Protein AF-A0A820K0U0-F1 (afdb_monomer_lite)

Foldseek 3Di:
DVVCPVVDDPLVVVCVPPVGSDDDCVVVCVVCVVVVVVCVVVCVVVVPDDDD

Sequence (52 aa):
MLAMGASKSWPEILENFTGENKLESQAMLDFFQPLYNWLKMENLARGYPVGW

Secondary structure (DSSP, 8-state):
-TTTTTSS-HHHHHHHHHS-SS--SHHHHHHHHHHHHHHHHHHHHHTPPP--

InterPro domains:
  IPR001548 Peptidase M2, peptidyl-dipeptidase A [PF01401] (1-52)
  IPR001548 Peptidase M2, peptidyl-dipeptidase A [PS52011] (1-52)
  IPR001548 Peptidase M2, peptidyl-dipeptidase A [PTHR10514] (1-52)

Radius of gyration: 18.31 Å; chains: 1; bounding box: 38×23×41 Å

pLDDT: mean 84.57, std 11.55, range [59.06, 98.12]

Structure (mmCIF, N/CA/C/O backbone):
data_AF-A0A820K0U0-F1
#
_entry.id   AF-A0A820K0U0-F1
#
loop_
_atom_site.group_PDB
_atom_site.id
_atom_site.type_symbol
_atom_site.label_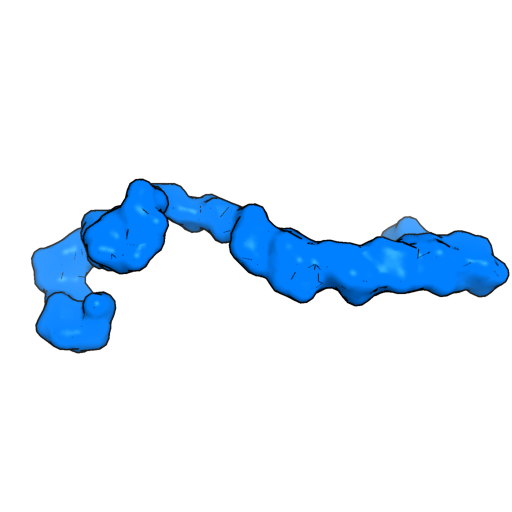atom_id
_atom_site.label_alt_id
_atom_site.label_comp_id
_atom_site.label_asym_id
_atom_site.label_entity_id
_atom_site.label_seq_id
_atom_site.pdbx_PDB_ins_code
_atom_site.Cartn_x
_atom_site.Cartn_y
_atom_site.Cartn_z
_atom_site.occupancy
_atom_site.B_iso_or_equiv
_atom_site.auth_seq_id
_atom_site.auth_comp_id
_atom_site.auth_asym_id
_atom_site.auth_atom_id
_atom_site.pdbx_PDB_model_num
ATOM 1 N N . MET A 1 1 ? -19.514 -7.351 13.246 1.00 59.06 1 MET A N 1
ATOM 2 C CA . MET A 1 1 ? -19.510 -5.987 12.668 1.00 59.06 1 MET A CA 1
ATOM 3 C C . MET A 1 1 ? -20.914 -5.453 12.405 1.00 59.06 1 MET A C 1
ATOM 5 O O . MET A 1 1 ? -21.322 -4.535 13.099 1.00 59.06 1 MET A O 1
ATOM 9 N N . LEU A 1 2 ? -21.678 -6.041 11.477 1.00 70.44 2 LEU A N 1
ATOM 10 C CA . LEU A 1 2 ? -22.932 -5.439 10.991 1.00 70.44 2 LEU A CA 1
ATOM 11 C C . LEU A 1 2 ? -24.055 -5.338 12.043 1.00 70.44 2 LEU A C 1
ATOM 13 O O . LEU A 1 2 ? -24.805 -4.371 12.030 1.00 70.44 2 LEU A O 1
ATOM 17 N N . ALA A 1 3 ? -24.134 -6.277 12.992 1.00 74.75 3 ALA A N 1
ATOM 18 C CA . ALA A 1 3 ? -25.155 -6.263 14.047 1.00 74.75 3 ALA A CA 1
ATOM 19 C C . ALA A 1 3 ? -24.869 -5.276 15.198 1.00 74.75 3 ALA A C 1
ATOM 21 O O . ALA A 1 3 ? -25.787 -4.907 15.921 1.00 74.75 3 ALA A O 1
ATOM 22 N N . MET A 1 4 ? -23.612 -4.849 15.388 1.00 68.31 4 MET A N 1
ATOM 23 C CA . MET A 1 4 ? -23.233 -3.953 16.496 1.00 68.31 4 MET A CA 1
ATOM 24 C C . MET A 1 4 ? -23.459 -2.467 16.170 1.00 68.31 4 MET A C 1
ATOM 26 O O . MET A 1 4 ? -23.517 -1.644 17.084 1.00 68.31 4 MET A O 1
ATOM 30 N N . GLY A 1 5 ? -23.619 -2.107 14.892 1.00 70.50 5 GLY A N 1
ATOM 31 C CA . GLY A 1 5 ? -23.842 -0.720 14.472 1.00 70.50 5 GLY A CA 1
ATOM 32 C C . GLY A 1 5 ? -22.777 0.240 15.022 1.00 70.50 5 GLY A C 1
ATOM 33 O O . GLY A 1 5 ? -21.601 -0.103 15.086 1.00 70.50 5 GLY A O 1
ATOM 34 N N . ALA A 1 6 ? -23.198 1.430 15.456 1.00 71.94 6 ALA A N 1
ATOM 35 C CA . ALA A 1 6 ? -22.330 2.452 16.054 1.00 71.94 6 ALA A CA 1
ATOM 36 C C . ALA A 1 6 ? -22.253 2.382 17.597 1.00 71.94 6 ALA A C 1
ATOM 38 O O . ALA A 1 6 ? -21.845 3.346 18.238 1.00 71.94 6 ALA A O 1
ATOM 39 N N . SER A 1 7 ? -22.684 1.274 18.212 1.00 78.00 7 SER A N 1
ATOM 40 C CA . SER A 1 7 ? -22.756 1.154 19.680 1.00 78.00 7 SER A CA 1
ATOM 41 C C . SER A 1 7 ? -21.391 1.007 20.365 1.00 78.00 7 SER A C 1
ATOM 43 O O . SER A 1 7 ? -21.274 1.268 21.560 1.00 78.00 7 SER A O 1
ATOM 45 N N . LYS A 1 8 ? -20.362 0.605 19.610 1.00 69.62 8 LYS A N 1
ATOM 46 C CA . LYS A 1 8 ? -18.977 0.442 20.061 1.00 69.62 8 LYS A CA 1
ATOM 47 C C . LYS A 1 8 ? -18.023 1.157 19.114 1.00 69.62 8 LYS A C 1
ATOM 49 O O . LYS A 1 8 ? -18.343 1.362 17.942 1.00 69.62 8 LYS A O 1
ATOM 54 N N . SER A 1 9 ? -16.853 1.542 19.620 1.00 79.62 9 SER A N 1
ATOM 55 C CA . SER A 1 9 ? -15.843 2.211 18.798 1.00 79.62 9 SER A CA 1
ATOM 56 C C . SER A 1 9 ? -15.349 1.284 17.678 1.00 79.62 9 SER A C 1
ATOM 58 O O . SER A 1 9 ? -15.213 0.074 17.867 1.00 79.62 9 SER A O 1
ATOM 60 N N . TRP A 1 10 ? -15.081 1.840 16.493 1.00 72.94 10 TRP A N 1
ATOM 61 C CA . TRP A 1 10 ? -14.620 1.055 15.342 1.00 72.94 10 TRP A CA 1
ATOM 62 C C . TRP A 1 10 ? -13.332 0.239 15.601 1.00 72.94 10 TRP A C 1
ATOM 64 O O . TRP A 1 10 ? -13.268 -0.869 15.067 1.00 72.94 10 TRP A O 1
ATOM 74 N N . PRO A 1 11 ? -12.359 0.675 16.438 1.00 75.50 11 PRO A N 1
ATOM 75 C CA . PRO A 1 11 ? -11.191 -0.143 16.770 1.00 75.50 11 PRO A CA 1
ATOM 76 C C . PRO A 1 11 ? -11.558 -1.370 17.608 1.00 75.50 11 PRO A C 1
ATOM 78 O O . PRO A 1 11 ? -11.035 -2.448 17.371 1.00 75.50 11 PRO A O 1
ATOM 81 N N . GLU A 1 12 ? -12.510 -1.237 18.534 1.00 76.88 12 GLU A N 1
ATOM 82 C CA . GLU A 1 12 ? -12.985 -2.344 19.376 1.00 76.88 12 GLU A CA 1
ATOM 83 C C . GLU A 1 12 ? -13.749 -3.385 18.541 1.00 76.88 12 GLU A C 1
ATOM 85 O O . GLU A 1 12 ? -13.684 -4.591 18.778 1.00 76.88 12 GLU A O 1
ATOM 90 N N . ILE A 1 13 ? -14.476 -2.929 17.521 1.00 78.81 13 ILE A N 1
ATOM 91 C CA . ILE A 1 13 ? -15.159 -3.807 16.570 1.00 78.81 13 ILE A CA 1
ATOM 92 C C . ILE A 1 13 ? -14.152 -4.520 15.651 1.00 78.81 13 ILE A C 1
ATOM 94 O O . ILE A 1 13 ? -14.373 -5.687 15.321 1.00 78.81 13 ILE A O 1
ATOM 98 N N . LEU A 1 14 ? -13.082 -3.831 15.238 1.00 75.25 14 LEU A N 1
ATOM 99 C CA . LEU A 1 14 ? -11.998 -4.390 14.427 1.00 75.25 14 LEU A CA 1
ATOM 100 C C . LEU A 1 14 ? -11.217 -5.454 15.213 1.00 75.25 14 LEU A C 1
ATOM 102 O O . LEU A 1 14 ? -11.095 -6.577 14.737 1.00 75.25 14 LEU A O 1
ATOM 106 N N . GLU A 1 15 ? -10.826 -5.154 16.453 1.00 79.38 15 GLU A N 1
ATOM 107 C CA . GLU A 1 15 ? -10.078 -6.056 17.340 1.00 79.38 15 GLU A CA 1
ATOM 108 C C . GLU A 1 15 ? -10.826 -7.360 17.615 1.00 79.38 15 GLU A C 1
ATOM 110 O O . GLU A 1 15 ? -10.253 -8.442 17.518 1.00 79.38 15 GLU A O 1
ATOM 115 N N . ASN A 1 16 ? -12.136 -7.286 17.861 1.00 75.50 16 ASN A N 1
ATOM 116 C CA . ASN A 1 16 ? -12.966 -8.480 18.039 1.00 75.50 16 ASN A CA 1
ATOM 117 C C . ASN A 1 16 ? -13.047 -9.370 16.783 1.00 75.50 16 ASN A C 1
ATOM 119 O O . ASN A 1 16 ? -13.478 -10.518 16.886 1.00 75.50 16 ASN A O 1
ATOM 123 N N . PHE A 1 17 ? -12.709 -8.851 15.599 1.00 70.56 17 PHE A N 1
ATOM 124 C CA . PHE A 1 17 ? -12.839 -9.569 14.330 1.00 70.56 17 PHE A CA 1
ATOM 125 C C . PHE A 1 17 ? -11.499 -10.050 13.770 1.00 70.56 17 PHE A C 1
ATOM 127 O O . PHE A 1 17 ? -11.422 -11.171 13.273 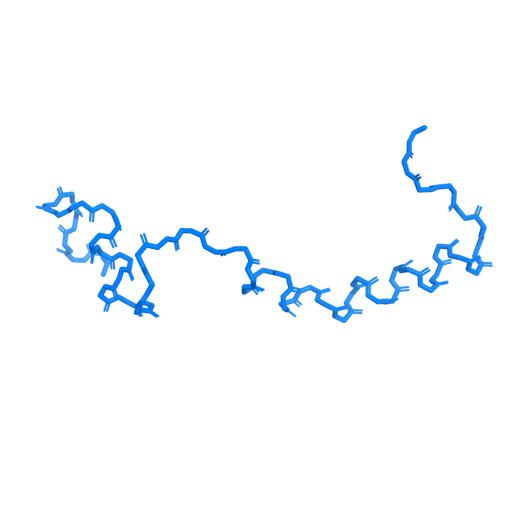1.00 70.56 17 PHE A O 1
ATOM 134 N N . THR A 1 18 ? -10.457 -9.224 13.840 1.00 76.12 18 THR A N 1
ATOM 135 C CA . THR A 1 18 ? -9.130 -9.532 13.288 1.00 76.12 18 THR A CA 1
ATOM 136 C C . THR A 1 18 ? -8.106 -9.894 14.361 1.00 76.12 18 THR A C 1
ATOM 138 O O . THR A 1 18 ? -7.040 -10.392 14.025 1.00 76.12 18 THR A O 1
ATOM 141 N N . GLY A 1 19 ? -8.403 -9.657 15.645 1.00 74.62 19 GLY A N 1
ATOM 142 C CA . GLY A 1 19 ? -7.411 -9.705 16.725 1.00 74.62 19 GLY A CA 1
ATOM 143 C C . GLY A 1 19 ? -6.477 -8.489 16.746 1.00 74.62 19 GLY A C 1
ATOM 144 O O . GLY A 1 19 ? -5.613 -8.399 17.615 1.00 74.62 19 GLY A O 1
ATOM 145 N N . GLU A 1 20 ? -6.658 -7.545 15.818 1.00 70.00 20 GLU A N 1
ATOM 146 C CA . GLU A 1 20 ? -5.846 -6.340 15.670 1.00 70.00 20 GLU A CA 1
ATOM 147 C C . GLU A 1 20 ? -6.697 -5.093 15.936 1.00 70.00 20 GLU A C 1
ATOM 149 O O . GLU A 1 20 ? -7.787 -4.933 15.391 1.00 70.00 20 GLU A O 1
ATOM 154 N N . ASN A 1 21 ? -6.192 -4.167 16.752 1.00 69.00 21 ASN A N 1
ATOM 155 C CA . ASN A 1 21 ? -6.867 -2.899 17.064 1.00 69.00 21 ASN A CA 1
ATOM 156 C C . ASN A 1 21 ? -6.325 -1.700 16.266 1.00 69.00 21 ASN A C 1
ATOM 158 O O . ASN A 1 21 ? -6.682 -0.550 16.539 1.00 69.00 21 ASN A O 1
ATOM 162 N N . LYS A 1 22 ? -5.462 -1.957 15.276 1.00 69.50 22 LYS A N 1
ATOM 163 C CA . LYS A 1 22 ? -4.832 -0.953 14.413 1.00 69.50 22 LYS A CA 1
ATOM 164 C C . LYS A 1 22 ? -5.119 -1.251 12.949 1.00 69.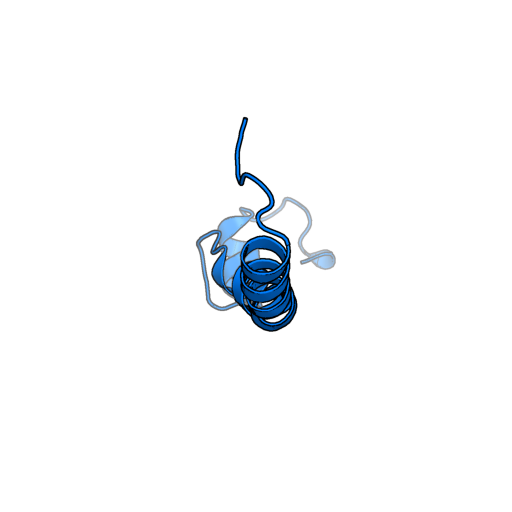50 22 LYS A C 1
ATOM 166 O O . LYS A 1 22 ? -5.328 -2.390 12.558 1.00 69.50 22 LYS A O 1
ATOM 171 N N . LEU A 1 23 ? -5.131 -0.195 12.139 1.00 70.69 23 LEU A N 1
ATOM 172 C CA . LEU A 1 23 ? -5.198 -0.329 10.690 1.00 70.69 23 LEU A CA 1
ATOM 173 C C . LEU A 1 23 ? -3.820 -0.766 10.176 1.00 70.69 23 LEU A C 1
ATOM 175 O O . LEU A 1 23 ? -2.901 0.053 10.128 1.00 70.69 23 LEU A O 1
ATOM 179 N N . GLU A 1 24 ? -3.689 -2.031 9.789 1.00 75.69 24 GLU A N 1
ATOM 180 C CA . GLU A 1 24 ? -2.467 -2.562 9.185 1.00 75.69 24 GLU A CA 1
ATOM 181 C C . GLU A 1 24 ? -2.623 -2.714 7.667 1.00 75.69 24 GLU A C 1
ATOM 183 O O . GLU A 1 24 ? -3.615 -3.239 7.161 1.00 75.69 24 GLU A O 1
ATOM 188 N N . SER A 1 25 ? -1.635 -2.236 6.906 1.00 82.94 25 SER A N 1
ATOM 189 C CA . SER A 1 25 ? -1.617 -2.361 5.442 1.00 82.94 25 SER A CA 1
ATOM 190 C C . SER A 1 25 ? -1.094 -3.719 4.963 1.00 82.94 25 SER A C 1
ATOM 192 O O . SER A 1 25 ? -1.142 -3.994 3.763 1.00 82.94 25 SER A O 1
ATOM 194 N N . GLN A 1 26 ? -0.617 -4.572 5.877 1.00 86.94 26 GLN A N 1
ATOM 195 C CA . GLN A 1 26 ? 0.073 -5.818 5.552 1.00 86.94 26 GLN A CA 1
ATOM 196 C C . GLN A 1 26 ? -0.799 -6.763 4.722 1.00 86.94 26 GLN A C 1
ATOM 198 O O . GLN A 1 26 ? -0.360 -7.220 3.673 1.00 86.94 26 GLN A O 1
ATOM 203 N N . ALA A 1 27 ? -2.068 -6.954 5.094 1.00 87.00 27 ALA A N 1
ATOM 204 C CA . ALA A 1 27 ? -2.986 -7.810 4.340 1.00 87.00 27 ALA A CA 1
ATOM 205 C C . ALA A 1 27 ? -3.174 -7.350 2.881 1.00 87.00 27 ALA A C 1
ATOM 207 O O . ALA A 1 27 ? -3.298 -8.168 1.968 1.00 87.00 27 ALA A O 1
ATOM 208 N N . MET A 1 28 ? -3.168 -6.034 2.643 1.00 90.19 28 MET A N 1
ATOM 209 C CA . MET A 1 28 ? -3.258 -5.480 1.292 1.00 90.19 28 MET A CA 1
ATOM 210 C C . MET A 1 28 ? -1.949 -5.680 0.520 1.00 90.19 28 MET A C 1
ATOM 212 O O . MET A 1 28 ? -1.985 -6.027 -0.660 1.00 90.19 28 MET A O 1
ATOM 216 N N . LEU A 1 29 ? -0.800 -5.494 1.176 1.00 92.44 29 LEU A N 1
ATOM 217 C CA . LEU A 1 29 ? 0.510 -5.753 0.577 1.00 92.44 29 LEU A CA 1
ATOM 218 C C . LEU A 1 29 ? 0.670 -7.229 0.200 1.00 92.44 29 LEU A C 1
ATOM 220 O O . LEU A 1 2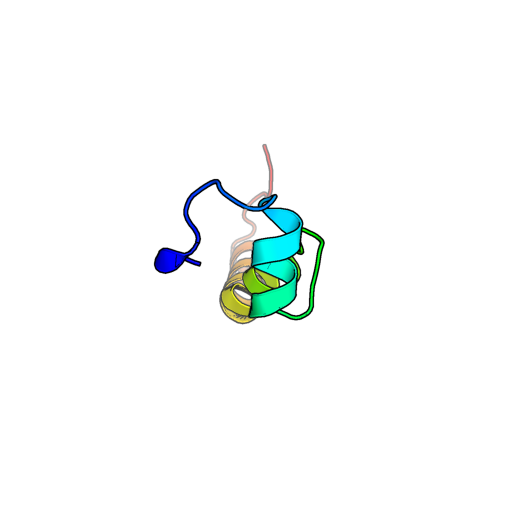9 ? 1.059 -7.518 -0.929 1.00 92.44 29 LEU A O 1
ATOM 224 N N . ASP A 1 30 ? 0.291 -8.144 1.091 1.00 94.00 30 ASP A N 1
ATOM 225 C CA . ASP A 1 30 ? 0.363 -9.590 0.868 1.00 94.00 30 ASP A CA 1
ATOM 226 C C . ASP A 1 30 ? -0.509 -10.015 -0.312 1.00 94.00 30 ASP A C 1
ATOM 228 O O . ASP A 1 30 ? -0.061 -10.754 -1.192 1.00 94.00 30 ASP A O 1
ATOM 232 N N . PHE A 1 31 ? -1.735 -9.488 -0.381 1.00 95.56 31 PHE A N 1
ATOM 233 C CA . PHE A 1 31 ? -2.652 -9.756 -1.484 1.00 95.56 31 PHE A CA 1
ATOM 234 C C . PHE A 1 31 ? -2.055 -9.355 -2.844 1.00 95.56 31 PHE A C 1
ATOM 236 O O . PHE A 1 31 ? -2.175 -10.095 -3.822 1.00 95.56 31 PHE A O 1
ATOM 243 N N . PHE A 1 32 ? -1.378 -8.204 -2.916 1.00 97.88 32 PHE A N 1
ATOM 244 C CA . PHE A 1 32 ? -0.789 -7.695 -4.159 1.00 97.88 32 PHE A CA 1
ATOM 245 C C . PHE A 1 32 ? 0.675 -8.098 -4.384 1.00 97.88 32 PHE A C 1
ATOM 247 O O . PHE A 1 32 ? 1.229 -7.777 -5.439 1.00 97.88 32 PHE A O 1
ATOM 254 N N . GLN A 1 33 ? 1.303 -8.830 -3.461 1.00 97.56 33 GLN A N 1
ATOM 255 C CA . GLN A 1 33 ? 2.723 -9.183 -3.528 1.00 97.56 33 GLN A CA 1
ATOM 256 C C . GLN A 1 33 ? 3.130 -9.860 -4.854 1.00 97.56 33 GLN A C 1
ATOM 258 O O . GLN A 1 33 ? 4.156 -9.465 -5.424 1.00 97.56 33 GLN A O 1
ATOM 263 N N . PRO A 1 34 ? 2.359 -10.818 -5.417 1.00 97.88 34 PRO A N 1
ATOM 264 C CA . PRO A 1 34 ? 2.722 -11.443 -6.690 1.00 97.88 34 PRO A CA 1
ATOM 265 C C . PRO A 1 34 ? 2.704 -10.452 -7.861 1.00 97.88 34 PRO A C 1
ATOM 267 O O . PRO A 1 34 ? 3.627 -10.435 -8.677 1.00 97.88 34 PRO A O 1
ATOM 270 N N . LEU A 1 35 ? 1.683 -9.590 -7.918 1.00 97.94 35 LEU A N 1
ATOM 271 C CA . LEU A 1 35 ? 1.548 -8.569 -8.959 1.00 97.94 35 LEU A CA 1
ATOM 272 C C . LEU A 1 35 ? 2.666 -7.528 -8.856 1.00 97.94 35 LEU A C 1
ATOM 274 O O . LEU A 1 35 ? 3.260 -7.153 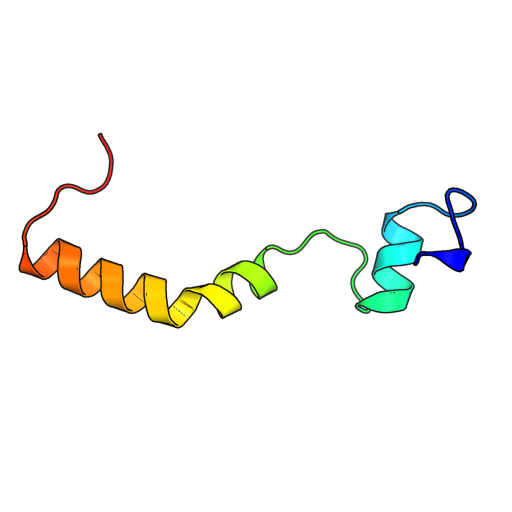-9.864 1.00 97.94 35 LEU A O 1
ATOM 278 N N . TYR A 1 36 ? 2.979 -7.093 -7.638 1.00 97.25 36 TYR A N 1
ATOM 279 C CA . TYR A 1 36 ? 4.064 -6.155 -7.379 1.00 97.25 36 TYR A CA 1
ATOM 280 C C . TYR A 1 36 ? 5.415 -6.688 -7.873 1.00 97.25 36 TYR A C 1
ATOM 282 O O . TYR A 1 36 ? 6.161 -5.968 -8.540 1.00 97.25 36 TYR A O 1
ATOM 290 N N . ASN A 1 37 ? 5.710 -7.962 -7.597 1.00 97.94 37 ASN A N 1
ATOM 291 C CA . ASN A 1 37 ? 6.940 -8.607 -8.055 1.00 97.94 37 ASN A CA 1
ATOM 292 C C . ASN A 1 37 ? 7.016 -8.653 -9.586 1.00 97.94 37 ASN A C 1
ATOM 294 O O . ASN A 1 37 ? 8.050 -8.311 -10.160 1.00 97.94 37 ASN A O 1
ATOM 298 N N . TRP A 1 38 ? 5.914 -9.017 -10.245 1.00 98.12 38 TRP A N 1
ATOM 299 C CA . TRP A 1 38 ? 5.846 -9.050 -11.704 1.00 98.12 38 TRP A CA 1
ATOM 300 C C . TRP A 1 38 ? 6.047 -7.660 -12.325 1.00 98.12 38 TRP A C 1
ATOM 302 O O . TRP A 1 38 ? 6.890 -7.497 -13.204 1.00 98.12 38 TRP A O 1
ATOM 312 N N . LEU A 1 39 ? 5.349 -6.638 -11.818 1.00 97.88 39 LEU A N 1
ATOM 313 C CA . LEU A 1 39 ? 5.465 -5.261 -12.312 1.00 97.88 39 LEU A CA 1
ATOM 314 C C . LEU A 1 39 ? 6.886 -4.710 -12.168 1.00 97.88 39 LEU A C 1
ATOM 316 O O . LEU A 1 39 ? 7.372 -4.019 -13.061 1.00 97.88 39 LEU A O 1
ATOM 320 N N . LYS A 1 40 ? 7.577 -5.031 -11.068 1.00 97.06 40 LYS A N 1
ATOM 321 C CA . LYS A 1 40 ? 8.985 -4.656 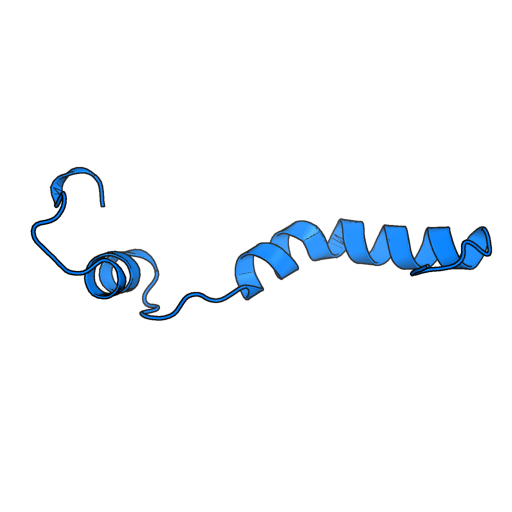-10.878 1.00 97.06 40 LYS A CA 1
ATOM 322 C C . LYS A 1 40 ? 9.887 -5.237 -11.962 1.00 97.06 40 LYS A C 1
ATOM 324 O O . LYS A 1 40 ? 10.729 -4.518 -12.496 1.00 97.06 40 LYS A O 1
ATOM 329 N N . MET A 1 41 ? 9.716 -6.520 -12.272 1.00 97.62 41 MET A N 1
ATOM 330 C CA . MET A 1 41 ? 10.494 -7.185 -13.315 1.00 97.62 41 MET A CA 1
ATOM 331 C C . MET A 1 41 ? 10.192 -6.600 -14.694 1.00 97.62 41 MET A C 1
ATOM 333 O O . MET A 1 41 ? 11.117 -6.297 -15.442 1.00 97.62 41 MET A O 1
ATOM 337 N N . GLU A 1 42 ? 8.914 -6.394 -15.010 1.00 98.06 42 GLU A N 1
ATOM 338 C CA . GLU A 1 42 ? 8.484 -5.895 -16.316 1.00 98.06 42 GLU A CA 1
ATOM 339 C C . GLU A 1 42 ? 8.938 -4.449 -16.559 1.00 98.06 42 GLU A C 1
ATOM 341 O O . GLU A 1 42 ? 9.477 -4.137 -17.621 1.00 98.06 42 GLU A O 1
ATOM 346 N N . ASN A 1 43 ? 8.792 -3.569 -15.563 1.00 97.50 43 ASN A N 1
ATOM 347 C CA . ASN A 1 43 ? 9.253 -2.184 -15.664 1.00 97.50 43 ASN A CA 1
ATOM 348 C C . ASN A 1 43 ? 10.766 -2.114 -15.897 1.00 97.50 43 ASN A C 1
ATOM 350 O O . ASN A 1 43 ? 11.217 -1.316 -16.717 1.00 97.50 43 ASN A O 1
ATOM 354 N N . LEU A 1 44 ? 11.544 -2.972 -15.224 1.00 95.81 44 LEU A N 1
ATOM 355 C CA . LEU A 1 44 ? 12.988 -3.068 -15.436 1.00 95.81 44 LEU A CA 1
ATOM 356 C C . LEU A 1 44 ? 13.314 -3.575 -16.846 1.00 95.81 44 LEU A C 1
ATOM 358 O O . LEU A 1 44 ? 14.144 -2.980 -17.529 1.00 95.81 44 LEU A O 1
ATOM 362 N N . ALA A 1 45 ? 12.644 -4.638 -17.296 1.00 97.25 45 ALA A N 1
ATOM 363 C CA . ALA A 1 45 ? 12.864 -5.231 -18.614 1.00 97.25 45 ALA A CA 1
ATOM 364 C C . ALA A 1 45 ? 12.552 -4.255 -19.759 1.00 97.25 45 ALA A C 1
ATOM 366 O O . ALA A 1 45 ? 13.226 -4.267 -20.787 1.00 97.25 45 ALA A O 1
ATOM 367 N N . ARG A 1 46 ? 11.547 -3.392 -19.575 1.00 97.00 46 ARG A N 1
ATOM 368 C CA . ARG A 1 46 ? 11.136 -2.391 -20.568 1.00 97.00 46 ARG A CA 1
ATOM 369 C C . ARG A 1 46 ? 11.801 -1.027 -20.404 1.00 97.00 46 ARG A C 1
ATOM 371 O O . ARG A 1 46 ? 11.600 -0.161 -21.252 1.00 97.00 46 ARG A O 1
ATOM 378 N N . GLY A 1 47 ? 12.574 -0.827 -19.337 1.00 95.44 47 GLY A N 1
ATOM 379 C CA . GLY A 1 47 ? 13.193 0.460 -19.023 1.00 95.44 47 GLY A CA 1
ATOM 380 C C . GLY A 1 47 ? 12.176 1.565 -18.729 1.00 95.44 47 GLY A C 1
ATOM 381 O O . GLY A 1 47 ? 12.429 2.727 -19.040 1.00 95.44 47 GLY A O 1
ATOM 382 N N . TYR A 1 48 ? 11.011 1.220 -18.175 1.00 95.94 48 TYR A N 1
ATOM 383 C CA . TYR A 1 48 ? 9.996 2.214 -17.841 1.00 95.94 48 TYR A CA 1
ATOM 384 C C . TYR A 1 48 ? 10.418 3.038 -16.618 1.00 95.94 48 TYR A C 1
ATOM 386 O O . TYR A 1 48 ? 10.761 2.455 -15.583 1.00 95.94 48 TYR A O 1
ATOM 394 N N . PRO A 1 49 ? 10.378 4.382 -16.702 1.00 91.00 49 PRO A N 1
ATOM 395 C CA . PRO A 1 49 ? 10.636 5.223 -15.546 1.00 91.00 49 PRO A CA 1
ATOM 396 C C . PRO A 1 49 ? 9.533 5.009 -14.505 1.00 91.00 49 PRO A C 1
ATOM 398 O O . PRO A 1 49 ? 8.345 4.977 -14.827 1.00 91.00 49 PRO A O 1
ATOM 401 N N . VAL A 1 50 ? 9.937 4.841 -13.247 1.00 93.56 50 VAL A N 1
ATOM 402 C CA . VAL A 1 50 ? 9.022 4.742 -12.106 1.00 93.56 50 VAL A CA 1
ATOM 403 C C . VAL A 1 50 ? 9.009 6.087 -11.394 1.00 93.56 50 VAL A C 1
ATOM 405 O O . VAL A 1 50 ? 10.060 6.566 -10.976 1.00 93.56 50 VAL A O 1
ATOM 408 N N . GLY A 1 51 ? 7.821 6.665 -11.230 1.00 91.44 51 GLY A N 1
ATOM 409 C CA . GLY A 1 51 ? 7.651 8.029 -10.732 1.00 91.44 51 GLY A CA 1
ATOM 410 C C . GLY A 1 51 ? 7.313 8.994 -11.864 1.00 91.44 51 GLY A C 1
ATOM 411 O O . GLY A 1 51 ? 6.825 8.574 -12.913 1.00 91.44 51 GLY A O 1
ATOM 412 N N . TRP A 1 52 ? 7.532 10.280 -11.616 1.00 85.50 52 TRP A N 1
ATOM 413 C CA . TRP A 1 52 ? 7.330 11.369 -12.568 1.00 85.50 52 TRP A CA 1
ATOM 414 C C . TRP A 1 52 ? 8.659 12.042 -12.901 1.00 85.50 52 TRP A C 1
ATOM 416 O O . TRP A 1 52 ? 9.522 12.123 -11.995 1.00 85.50 52 TRP A O 1
#

Organism: NCBI:txid392033